Protein AF-A0A1M6IR03-F1 (afdb_monomer)

Sequence (43 aa):
MDEFIKQLDHNLDYICHEIIDEKCYITVASNRKEAICPFCGFV

Structure (mmCIF, N/CA/C/O backbone):
data_AF-A0A1M6IR03-F1
#
_entry.id   AF-A0A1M6IR03-F1
#
loop_
_atom_site.group_PDB
_atom_site.id
_atom_site.type_symbol
_atom_site.label_atom_id
_atom_site.label_alt_id
_atom_site.label_comp_id
_atom_site.label_asym_id
_atom_site.label_entity_id
_atom_site.label_seq_id
_atom_site.pdbx_PDB_ins_code
_atom_site.Cartn_x
_atom_site.Cartn_y
_atom_site.Cartn_z
_atom_site.occupan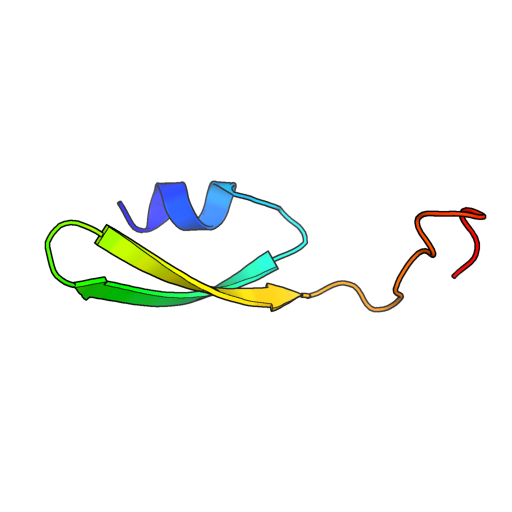cy
_atom_site.B_iso_or_equiv
_atom_site.auth_seq_id
_atom_site.auth_comp_id
_atom_site.auth_asym_id
_atom_site.auth_atom_id
_atom_site.pdbx_PDB_model_num
ATOM 1 N N . MET A 1 1 ? -2.290 -9.757 14.774 1.00 59.66 1 MET A N 1
ATOM 2 C CA . MET A 1 1 ? -2.943 -9.149 13.595 1.00 59.66 1 MET A CA 1
ATOM 3 C C . MET A 1 1 ? -1.938 -8.320 12.803 1.00 59.66 1 MET A C 1
ATOM 5 O O . MET A 1 1 ? -1.786 -8.591 11.623 1.00 59.66 1 MET A O 1
ATOM 9 N N . ASP A 1 2 ? -1.154 -7.451 13.454 1.00 58.38 2 ASP A N 1
ATOM 10 C CA . ASP A 1 2 ? -0.063 -6.689 12.810 1.00 58.38 2 ASP A CA 1
ATOM 11 C C . ASP A 1 2 ? 0.950 -7.535 12.025 1.00 58.38 2 ASP A C 1
ATOM 13 O O . ASP A 1 2 ? 1.373 -7.146 10.939 1.00 58.38 2 ASP A O 1
ATOM 17 N N . GLU A 1 3 ? 1.325 -8.714 12.528 1.00 62.00 3 GLU A N 1
ATOM 18 C CA . GLU A 1 3 ? 2.280 -9.578 11.818 1.00 62.00 3 GLU A CA 1
ATOM 19 C C . GLU A 1 3 ? 1.727 -10.181 10.521 1.00 62.00 3 GLU A C 1
ATOM 21 O O . GLU A 1 3 ? 2.498 -10.430 9.601 1.00 62.00 3 GLU A O 1
ATOM 26 N N . PHE A 1 4 ? 0.406 -10.359 10.402 1.00 64.88 4 PHE A N 1
ATOM 27 C CA 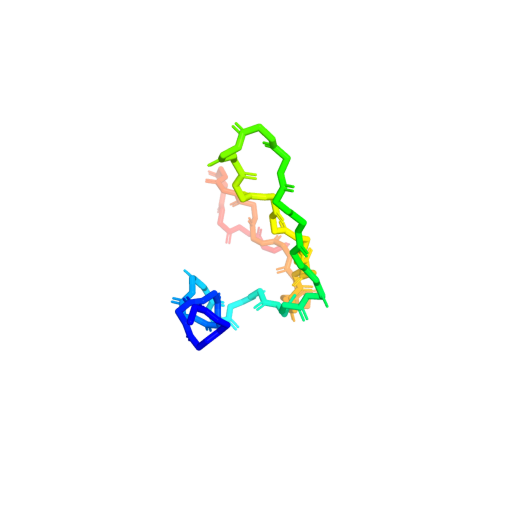. PHE A 1 4 ? -0.220 -10.832 9.161 1.00 64.88 4 PHE A CA 1
ATOM 28 C C . PHE A 1 4 ? -0.284 -9.731 8.104 1.00 64.88 4 PHE A C 1
ATOM 30 O O . PHE A 1 4 ? -0.134 -10.007 6.918 1.00 64.88 4 PHE A O 1
ATOM 37 N N . ILE A 1 5 ? -0.450 -8.475 8.526 1.00 64.50 5 ILE A N 1
ATOM 38 C CA . ILE A 1 5 ? -0.469 -7.329 7.611 1.00 64.50 5 ILE A CA 1
ATOM 39 C C . ILE A 1 5 ? 0.893 -7.175 6.917 1.00 64.50 5 ILE A C 1
ATOM 41 O O . ILE A 1 5 ? 0.954 -6.923 5.716 1.00 64.50 5 ILE A O 1
ATOM 45 N N . LYS A 1 6 ? 1.992 -7.430 7.639 1.00 61.50 6 LYS A N 1
ATOM 46 C CA . LYS A 1 6 ? 3.353 -7.437 7.076 1.00 61.50 6 LYS A CA 1
ATOM 47 C C . LYS A 1 6 ? 3.614 -8.571 6.072 1.00 61.50 6 LYS A C 1
ATOM 49 O O . LYS A 1 6 ? 4.636 -8.541 5.398 1.00 61.50 6 LYS A O 1
ATOM 54 N N . GLN A 1 7 ? 2.729 -9.566 5.970 1.00 70.38 7 GLN A N 1
ATOM 55 C CA . GLN A 1 7 ? 2.861 -10.695 5.039 1.00 70.38 7 GLN A CA 1
ATOM 56 C C . GLN A 1 7 ? 2.070 -10.512 3.731 1.00 70.38 7 GLN A C 1
ATOM 58 O O . GLN A 1 7 ? 2.121 -11.396 2.880 1.00 70.38 7 GLN A O 1
ATOM 63 N N . LEU A 1 8 ? 1.342 -9.400 3.552 1.00 74.44 8 LEU A N 1
ATOM 64 C CA . LEU A 1 8 ? 0.475 -9.187 2.384 1.00 74.44 8 LEU A CA 1
ATOM 65 C C . LEU A 1 8 ? 1.253 -9.105 1.060 1.00 74.44 8 LEU A C 1
ATOM 67 O O . LEU A 1 8 ? 0.853 -9.732 0.083 1.00 74.44 8 LEU A O 1
ATOM 71 N N . ASP A 1 9 ? 2.357 -8.355 1.024 1.00 78.81 9 ASP A N 1
ATOM 72 C CA . ASP A 1 9 ? 3.264 -8.271 -0.126 1.00 78.81 9 ASP A CA 1
ATOM 73 C C . ASP A 1 9 ? 4.632 -7.747 0.339 1.00 78.81 9 ASP A C 1
ATOM 75 O O . ASP A 1 9 ? 4.709 -6.756 1.060 1.00 78.81 9 ASP A O 1
ATOM 79 N N . HIS A 1 10 ? 5.723 -8.376 -0.103 1.00 82.25 10 HIS A N 1
ATOM 80 C CA . HIS A 1 10 ? 7.091 -7.925 0.184 1.00 82.25 10 HIS A CA 1
ATOM 81 C C . HIS A 1 10 ? 7.421 -6.560 -0.444 1.00 82.25 10 HIS A C 1
ATOM 83 O O . HIS A 1 10 ? 8.385 -5.905 -0.051 1.00 82.25 10 HIS A O 1
ATOM 89 N N . ASN A 1 11 ? 6.631 -6.140 -1.433 1.00 86.00 11 ASN A N 1
ATOM 90 C CA . ASN A 1 11 ? 6.769 -4.868 -2.128 1.00 86.00 11 ASN A CA 1
ATOM 91 C C . ASN A 1 11 ? 6.011 -3.713 -1.462 1.00 86.00 11 ASN A C 1
ATOM 93 O O . ASN A 1 11 ? 5.994 -2.600 -1.998 1.00 86.00 11 ASN A O 1
ATOM 97 N N . LEU A 1 12 ? 5.319 -3.981 -0.354 1.00 87.25 12 LEU A N 1
ATOM 98 C CA . LEU A 1 12 ? 4.485 -3.011 0.336 1.00 87.25 12 LEU A CA 1
ATOM 99 C C . LEU A 1 12 ? 4.997 -2.811 1.761 1.00 87.25 12 LEU A C 1
ATOM 101 O O . LEU A 1 12 ? 5.012 -3.732 2.575 1.00 87.25 12 LEU A O 1
ATOM 105 N N . ASP A 1 13 ? 5.366 -1.576 2.072 1.00 88.38 13 ASP A N 1
ATOM 106 C CA . ASP A 1 13 ? 5.716 -1.154 3.417 1.00 88.38 13 ASP A CA 1
ATOM 107 C C . ASP A 1 13 ? 4.440 -0.758 4.161 1.00 88.38 13 ASP A C 1
ATOM 109 O O . ASP A 1 13 ? 3.680 0.118 3.739 1.00 88.38 13 ASP A O 1
ATOM 113 N N . TYR A 1 14 ? 4.195 -1.415 5.290 1.00 87.94 14 TYR A N 1
ATOM 114 C CA . TYR A 1 14 ? 3.069 -1.105 6.162 1.00 87.94 14 TYR A CA 1
ATOM 115 C C . TYR A 1 14 ? 3.236 0.270 6.825 1.00 87.94 14 TYR A C 1
ATOM 117 O O . TYR A 1 14 ? 4.268 0.531 7.445 1.00 87.94 14 TYR A O 1
ATOM 125 N N . ILE A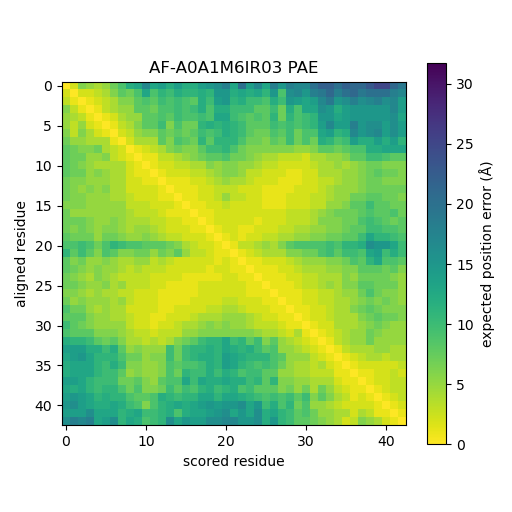 1 15 ? 2.203 1.117 6.750 1.00 89.25 15 ILE A N 1
ATOM 126 C CA . ILE A 1 15 ? 2.167 2.424 7.425 1.00 89.25 15 ILE A CA 1
ATOM 127 C C . ILE A 1 15 ? 1.285 2.346 8.672 1.00 89.25 15 ILE A C 1
ATOM 129 O O . ILE A 1 15 ? 1.758 2.550 9.789 1.00 89.25 15 ILE A O 1
ATOM 133 N N . CYS A 1 16 ? -0.001 2.055 8.496 1.00 89.50 16 CYS A N 1
ATOM 134 C CA . CYS A 1 16 ? -0.961 1.945 9.589 1.00 89.50 16 CYS A CA 1
ATOM 135 C C . CYS A 1 16 ? -2.186 1.141 9.153 1.00 89.50 16 CYS A C 1
ATOM 137 O O . CYS A 1 16 ? -2.382 0.870 7.966 1.00 89.50 16 CYS A O 1
ATOM 139 N N . HIS A 1 17 ? -3.027 0.779 10.115 1.00 89.62 17 HIS A N 1
ATOM 140 C CA . HIS A 1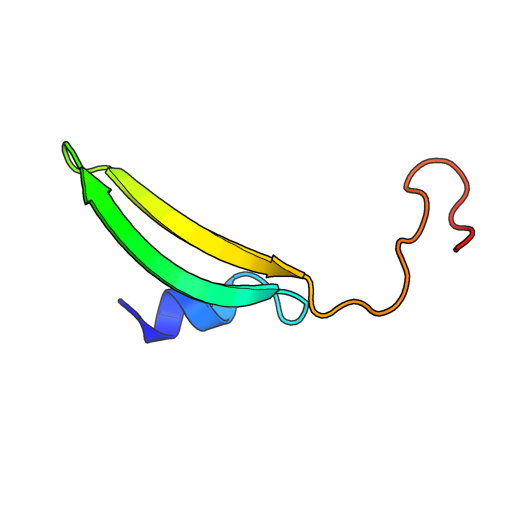 17 ? -4.365 0.291 9.837 1.00 89.62 17 HIS A CA 1
ATOM 141 C C . HIS A 1 17 ? -5.378 0.951 10.766 1.00 89.62 17 HIS A C 1
ATOM 143 O O . HIS A 1 17 ? -5.050 1.354 11.882 1.00 89.62 17 HIS A O 1
ATOM 149 N N . GLU A 1 18 ? -6.611 1.030 10.292 1.00 92.62 18 GLU A N 1
ATOM 150 C CA . GLU A 1 18 ? -7.756 1.549 11.025 1.00 92.62 18 GLU A CA 1
ATOM 151 C C . GLU A 1 18 ? -8.909 0.558 10.886 1.00 92.62 18 GLU A C 1
ATOM 153 O O . GLU A 1 18 ? -9.132 -0.009 9.814 1.00 92.62 18 GLU A O 1
ATOM 158 N N . ILE A 1 19 ? -9.639 0.327 11.975 1.00 91.38 19 ILE A N 1
ATOM 159 C CA . ILE A 1 19 ? -10.804 -0.559 11.979 1.00 91.38 19 ILE A CA 1
ATOM 160 C C . ILE A 1 19 ? -12.053 0.310 12.096 1.00 91.38 19 ILE A C 1
ATOM 162 O O . ILE A 1 19 ? -12.236 0.994 13.101 1.00 91.38 19 ILE A O 1
ATOM 166 N N . ILE A 1 20 ? -12.905 0.281 11.071 1.00 94.50 20 ILE A N 1
ATOM 167 C CA . ILE A 1 20 ? -14.147 1.061 10.994 1.00 94.50 20 ILE A CA 1
ATOM 168 C C . ILE A 1 20 ? -15.270 0.116 10.570 1.00 94.50 20 ILE A C 1
ATOM 170 O O . ILE A 1 20 ? -15.154 -0.534 9.533 1.00 94.50 20 ILE A O 1
ATOM 174 N N . ASP A 1 21 ? -16.345 0.033 11.358 1.00 92.25 21 ASP A N 1
ATOM 175 C CA . ASP A 1 21 ? -17.510 -0.830 11.092 1.00 92.25 21 ASP A CA 1
ATOM 176 C C . ASP A 1 21 ? -17.120 -2.279 10.736 1.00 92.25 21 ASP A C 1
ATOM 178 O O . ASP A 1 21 ? -17.523 -2.814 9.705 1.00 92.25 21 ASP A O 1
ATOM 182 N N . GLU A 1 22 ? -16.260 -2.888 11.563 1.00 91.12 22 GLU A N 1
ATOM 183 C CA . GLU A 1 22 ? -15.707 -4.246 11.376 1.00 91.12 22 GLU A CA 1
ATOM 184 C C . GLU A 1 22 ? -14.826 -4.432 10.123 1.00 91.12 22 GLU A C 1
ATOM 186 O O . GLU A 1 22 ? -14.340 -5.533 9.857 1.00 91.12 22 GLU A O 1
ATOM 191 N N . LYS A 1 23 ? -14.550 -3.362 9.366 1.00 90.81 23 LYS A N 1
ATOM 192 C CA . LYS A 1 23 ? -13.635 -3.376 8.219 1.00 90.81 23 LYS A CA 1
ATOM 193 C C . LYS A 1 23 ? -12.260 -2.875 8.629 1.00 90.81 23 LYS A C 1
ATOM 195 O O . LYS A 1 23 ? -12.132 -1.804 9.213 1.00 90.81 23 LYS A O 1
ATOM 200 N N . CYS A 1 24 ? -11.230 -3.634 8.271 1.00 89.31 24 CYS A N 1
ATOM 201 C CA . CYS A 1 24 ? -9.839 -3.227 8.429 1.00 89.31 24 CYS A CA 1
ATOM 202 C C . CYS A 1 24 ? -9.365 -2.524 7.153 1.00 89.31 24 CYS A C 1
ATOM 204 O O . CYS A 1 24 ? -9.310 -3.136 6.084 1.00 89.31 24 CYS A O 1
ATOM 206 N N . TYR A 1 25 ? -9.029 -1.245 7.271 1.00 90.12 25 TYR A N 1
ATOM 207 C CA . TYR A 1 25 ? -8.387 -0.458 6.228 1.00 90.12 25 TYR A CA 1
ATOM 208 C C . TYR A 1 25 ? -6.901 -0.402 6.527 1.00 90.12 25 TYR A C 1
ATOM 210 O O . TYR A 1 25 ? -6.508 -0.023 7.625 1.00 90.12 25 TYR A O 1
ATOM 218 N N . ILE A 1 26 ? -6.074 -0.786 5.562 1.00 89.62 26 ILE A N 1
ATOM 219 C CA . ILE A 1 26 ? -4.624 -0.835 5.728 1.00 89.62 26 ILE A CA 1
ATOM 220 C C . ILE A 1 26 ? -4.011 0.162 4.755 1.00 89.62 26 ILE A C 1
ATOM 222 O O . ILE A 1 26 ? -4.195 0.051 3.542 1.00 89.62 26 ILE A O 1
ATOM 226 N N . THR A 1 27 ? -3.260 1.114 5.29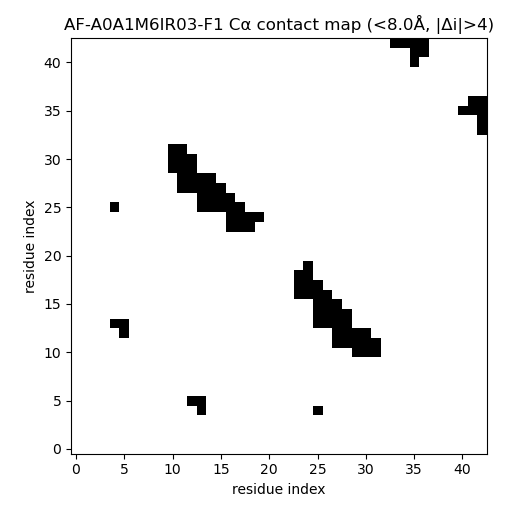4 1.00 90.75 27 THR A N 1
ATOM 227 C CA . THR A 1 27 ? -2.475 2.066 4.515 1.00 90.75 27 THR A CA 1
ATOM 228 C C . THR A 1 27 ? -1.068 1.513 4.343 1.00 90.75 27 THR A C 1
ATOM 230 O O . THR A 1 27 ? -0.391 1.167 5.316 1.00 90.75 27 THR A O 1
ATOM 233 N N . VAL A 1 28 ? -0.623 1.437 3.092 1.00 89.38 28 VAL A N 1
ATOM 234 C CA . VAL A 1 28 ? 0.684 0.900 2.702 1.00 89.38 28 VAL A CA 1
ATOM 235 C C . VAL A 1 28 ? 1.350 1.810 1.675 1.00 89.38 28 VAL A C 1
ATOM 237 O O . VAL A 1 28 ? 0.670 2.491 0.907 1.00 89.38 28 VAL A O 1
ATOM 240 N N . ALA A 1 29 ? 2.679 1.800 1.641 1.00 90.25 29 ALA A N 1
ATOM 241 C CA . ALA A 1 29 ? 3.476 2.427 0.593 1.00 90.25 29 ALA A CA 1
ATOM 242 C C . ALA A 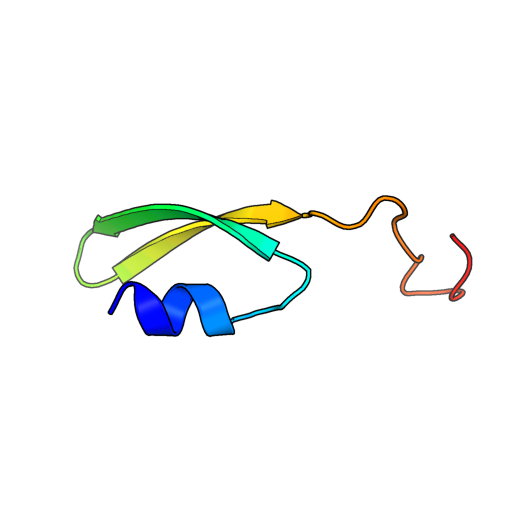1 29 ? 4.138 1.358 -0.278 1.00 90.25 29 ALA A C 1
ATOM 244 O O . ALA A 1 29 ? 4.635 0.360 0.230 1.00 90.25 29 ALA A O 1
ATOM 245 N N . SER A 1 30 ? 4.191 1.576 -1.591 1.00 89.75 30 SER A N 1
ATOM 246 C CA . SER A 1 30 ? 5.019 0.738 -2.462 1.00 89.75 30 SER A CA 1
ATOM 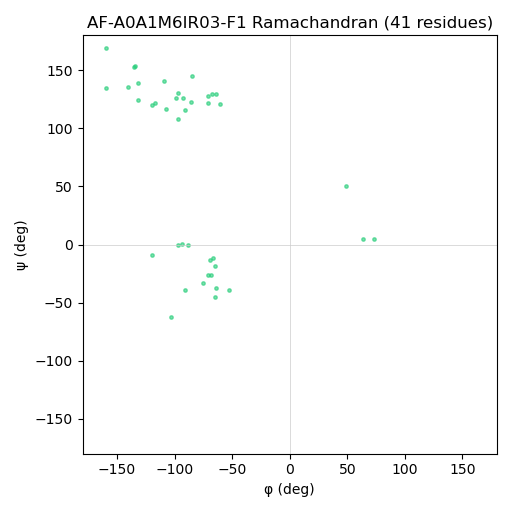247 C C . SER A 1 30 ? 6.493 1.045 -2.222 1.00 89.75 30 SER A C 1
ATOM 249 O O . SER A 1 30 ? 6.906 2.196 -2.345 1.00 89.75 30 SER A O 1
ATOM 251 N N . ASN A 1 31 ? 7.288 0.011 -1.960 1.00 88.31 31 ASN A N 1
ATOM 252 C CA . ASN A 1 31 ? 8.744 0.117 -1.851 1.00 88.31 31 ASN A CA 1
ATOM 253 C C . ASN A 1 31 ? 9.469 -0.184 -3.179 1.00 88.31 31 ASN A C 1
ATOM 255 O O . ASN A 1 31 ? 10.698 -0.100 -3.263 1.00 88.31 31 ASN A O 1
ATOM 259 N N . ARG A 1 32 ? 8.716 -0.496 -4.245 1.00 87.69 32 ARG A N 1
ATOM 260 C CA . ARG A 1 32 ? 9.273 -0.659 -5.593 1.00 87.69 32 ARG A CA 1
ATOM 261 C C . ARG A 1 32 ? 9.858 0.663 -6.075 1.00 87.69 32 ARG A C 1
ATOM 263 O O . ARG A 1 32 ? 9.180 1.686 -6.072 1.00 87.69 32 ARG A O 1
ATOM 270 N N . LYS A 1 33 ? 11.104 0.617 -6.546 1.00 85.19 33 LYS A N 1
ATOM 271 C CA . LYS A 1 33 ? 11.787 1.770 -7.160 1.00 85.19 33 LYS A CA 1
ATOM 272 C C . LYS A 1 33 ? 11.213 2.128 -8.529 1.00 85.19 33 LYS A C 1
ATOM 274 O O . LYS A 1 33 ? 11.322 3.266 -8.965 1.00 85.19 33 LYS A O 1
ATOM 279 N N . GLU A 1 34 ? 10.632 1.137 -9.190 1.00 85.44 34 GLU A N 1
ATOM 280 C CA . GLU A 1 34 ? 10.256 1.158 -10.593 1.00 85.44 34 GLU A CA 1
ATOM 281 C C . GLU A 1 34 ? 8.900 0.464 -10.759 1.00 85.44 34 GLU A C 1
ATOM 283 O O . GLU A 1 34 ? 8.637 -0.580 -10.150 1.00 85.44 34 GLU A O 1
ATOM 288 N N . ALA A 1 35 ? 8.015 1.069 -11.551 1.00 82.75 35 ALA A N 1
ATOM 289 C CA . ALA A 1 35 ? 6.687 0.538 -11.815 1.00 82.75 35 ALA A CA 1
ATOM 290 C C . ALA A 1 35 ? 6.708 -0.225 -13.138 1.00 82.75 35 ALA A C 1
ATOM 292 O O . ALA A 1 35 ? 6.761 0.372 -14.203 1.00 82.75 35 ALA A O 1
ATOM 293 N N . ILE A 1 36 ? 6.636 -1.552 -13.071 1.00 84.25 36 ILE A N 1
ATOM 294 C CA . ILE A 1 36 ? 6.535 -2.377 -14.275 1.00 84.25 36 ILE A CA 1
ATOM 295 C C . ILE A 1 36 ? 5.141 -2.186 -14.874 1.00 84.25 36 ILE A C 1
ATOM 297 O O . ILE A 1 36 ? 4.132 -2.466 -14.221 1.00 84.25 36 ILE A O 1
ATOM 301 N N . CYS A 1 37 ? 5.080 -1.743 -16.127 1.00 84.69 37 CYS A N 1
ATOM 302 C CA . CYS A 1 37 ? 3.836 -1.637 -16.869 1.00 84.69 37 CYS A CA 1
ATOM 303 C C . CYS A 1 37 ? 3.180 -3.027 -16.991 1.00 84.69 37 CYS A C 1
ATOM 305 O O . CYS A 1 37 ? 3.766 -3.923 -17.603 1.00 84.69 37 CYS A O 1
ATOM 307 N N . PRO A 1 38 ? 1.947 -3.231 -16.490 1.00 85.75 38 PRO A N 1
ATOM 308 C CA . PRO A 1 38 ? 1.290 -4.540 -16.526 1.00 85.75 38 PRO A CA 1
ATOM 309 C C . PRO A 1 38 ? 0.895 -4.980 -17.944 1.00 85.75 38 PRO A C 1
ATOM 311 O O . PRO A 1 38 ? 0.557 -6.142 -18.150 1.00 85.75 38 PRO A O 1
ATOM 314 N N . PHE A 1 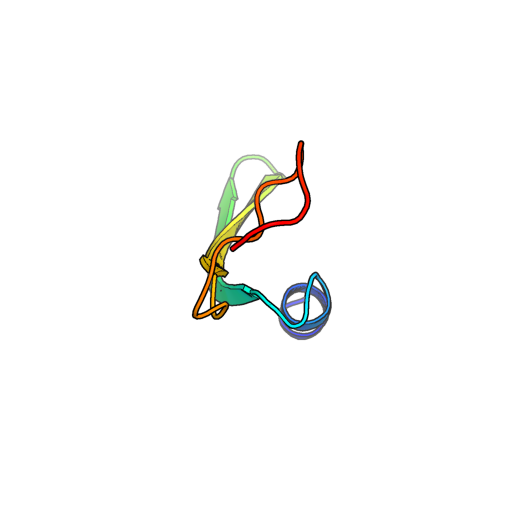39 ? 0.928 -4.070 -18.923 1.00 90.06 39 PHE A N 1
ATOM 315 C CA . PHE A 1 39 ? 0.539 -4.351 -20.306 1.00 90.06 39 PHE A CA 1
ATOM 316 C C . PHE A 1 39 ? 1.709 -4.802 -21.180 1.00 90.06 39 PHE A C 1
ATOM 318 O O . PHE A 1 39 ? 1.533 -5.674 -22.026 1.00 90.06 39 PHE A O 1
ATOM 325 N N . CYS A 1 40 ? 2.892 -4.207 -21.005 1.00 92.25 40 CYS A N 1
ATOM 326 C CA . CYS A 1 40 ? 4.057 -4.497 -21.845 1.00 92.25 40 CYS A CA 1
ATOM 327 C C . CYS A 1 40 ? 5.262 -5.052 -21.077 1.00 92.25 40 CYS A C 1
ATOM 329 O O . CYS A 1 40 ? 6.213 -5.499 -21.708 1.00 92.25 40 CYS A O 1
ATOM 331 N N . GLY A 1 41 ? 5.236 -5.045 -19.741 1.00 84.81 41 GLY A N 1
ATOM 332 C CA . GLY A 1 41 ? 6.314 -5.575 -18.903 1.00 84.81 41 GLY A CA 1
ATOM 333 C C . GLY A 1 41 ? 7.579 -4.714 -18.866 1.00 84.81 41 GLY A C 1
ATOM 334 O O . GLY A 1 41 ? 8.562 -5.124 -18.256 1.00 84.81 41 GLY A O 1
ATOM 335 N N . PHE A 1 42 ? 7.565 -3.540 -19.500 1.00 84.50 42 PHE A N 1
ATOM 336 C CA . PHE A 1 42 ? 8.646 -2.563 -19.400 1.00 84.50 42 PHE A CA 1
ATOM 337 C C . PHE A 1 42 ? 8.464 -1.685 -18.163 1.00 84.50 42 PHE A C 1
ATOM 339 O O . PHE A 1 42 ? 7.333 -1.382 -17.775 1.00 84.50 42 PHE A O 1
ATOM 346 N N . VAL A 1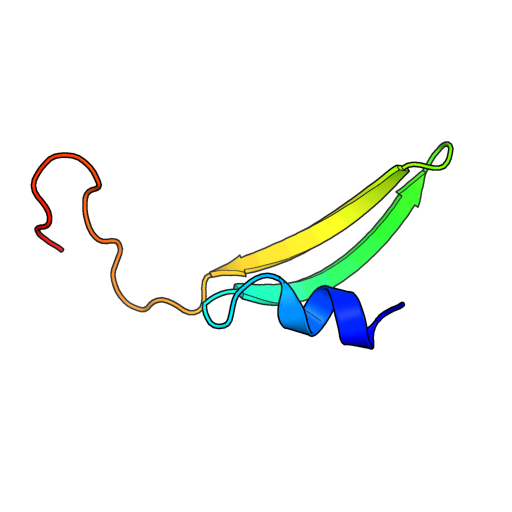 43 ? 9.590 -1.314 -17.560 1.00 75.38 43 VAL A N 1
ATOM 347 C CA . VAL A 1 43 ? 9.692 -0.313 -16.494 1.00 75.38 43 VAL A CA 1
ATOM 348 C C . VAL A 1 43 ? 9.572 1.093 -17.068 1.00 75.38 43 VAL A C 1
ATOM 350 O O . VAL A 1 43 ? 10.184 1.328 -18.135 1.00 75.38 43 VAL A O 1
#

Radius of gyration: 13.5 Å; Cα contacts (8 Å, |Δi|>4): 44; chains: 1; bounding box: 29×13×35 Å

Mean predicted aligned error: 6.47 Å

Secondary structure (DSSP, 8-state):
-HHHHTTS-TTEEEEEEEEETTEEEEEEEE--SS---TTT---

Nearest PDB structures (foldseek):
  1k93-assembly2_B  TM=3.837E-01  e=3.739E+00  Bacillus anthracis
  6dmq-assembly1_B  TM=5.272E-01  e=9.507E+00  Homo sapiens

Organism: NCBI:txid1122184

Solvent-accessible surface area (backbone atoms only — not comparable to full-atom values): 2918 Å² total; per-residue (Å²): 110,72,73,59,64,68,65,75,41,95,54,46,46,80,72,51,72,49,78,56,96,95,39,79,46,72,48,65,43,74,69,61,93,64,69,61,37,91,87,78,70,49,105

Foldseek 3Di:
DVVVVCVPDPQWAWDDWDADPNDIDTDTDGNDPDDQDPPPRHD

pLDDT: mean 83.43, std 9.98, range [58.38, 94.5]